Protein AF-A0A542ESY5-F1 (afdb_monomer_lite)

pLDDT: mean 95.12, std 8.07, range [47.97, 98.75]

Sequence (108 aa):
MPGGRAFYLTERLWKLSEGLPVESVPIDSIQEFDQDCWFGGRPVTCRMVAEHAARIHKADLRYPVILSADGRLMDGGHRIAKAWLSGATTIKTVRFPTDPAPDYIQPL

Foldseek 3Di:
DPFFDFAADPVVLVVVLPPFDKDKDFLVLACCLVPPPQQVPDDDDPVSVVVLVVLLVVDDLVDFFEAELVGYGPDDSSVSVNCVVVVHRIGIYGYDVHGDHGPDTDGD

Structure (mmCIF, N/CA/C/O backbone):
data_AF-A0A542ESY5-F1
#
_entry.id   AF-A0A542ESY5-F1
#
loop_
_atom_site.group_PDB
_atom_site.id
_atom_site.type_symbol
_atom_site.label_atom_id
_atom_site.label_alt_id
_atom_site.label_comp_id
_atom_site.label_asym_id
_atom_site.label_entity_id
_atom_site.label_seq_id
_atom_site.pdbx_PDB_ins_code
_atom_site.Cartn_x
_atom_site.Cartn_y
_atom_site.Cartn_z
_atom_site.occupancy
_atom_site.B_iso_or_equiv
_atom_site.auth_seq_id
_atom_site.auth_comp_id
_atom_site.auth_asym_id
_atom_site.auth_atom_id
_atom_site.pdbx_PDB_model_num
ATOM 1 N N . MET A 1 1 ? 8.987 -14.412 -11.141 1.00 47.97 1 MET A N 1
ATOM 2 C CA . MET A 1 1 ? 8.738 -15.136 -12.405 1.00 47.97 1 MET A CA 1
ATOM 3 C C . MET A 1 1 ? 10.073 -15.389 -13.083 1.00 47.97 1 MET A C 1
ATOM 5 O O . MET A 1 1 ? 10.917 -14.499 -13.007 1.00 47.97 1 MET A O 1
ATOM 9 N N . PRO A 1 2 ? 10.307 -16.555 -13.704 1.00 48.53 2 PRO A N 1
ATOM 10 C CA . PRO A 1 2 ? 11.511 -16.759 -14.503 1.00 48.53 2 PRO A CA 1
ATOM 11 C C . PRO A 1 2 ? 11.636 -15.637 -15.548 1.00 48.53 2 PRO A C 1
ATOM 13 O O . PRO A 1 2 ? 10.718 -15.436 -16.339 1.00 48.53 2 PRO A O 1
ATOM 16 N N . GLY A 1 3 ? 12.738 -14.882 -15.511 1.00 66.31 3 GLY A N 1
ATOM 17 C CA . GLY A 1 3 ? 13.127 -13.956 -16.581 1.00 66.31 3 GLY A CA 1
ATOM 18 C C . GLY A 1 3 ? 12.658 -12.495 -16.504 1.00 66.31 3 GLY A C 1
ATOM 19 O O . GLY A 1 3 ? 12.911 -11.775 -17.463 1.00 66.31 3 GLY A O 1
ATOM 20 N N . GLY A 1 4 ? 12.016 -12.014 -15.428 1.00 81.94 4 GLY A N 1
ATOM 21 C CA . GLY A 1 4 ? 11.646 -10.589 -15.359 1.00 81.94 4 GLY A CA 1
ATOM 22 C C . GLY A 1 4 ? 10.825 -10.127 -14.151 1.00 81.94 4 GLY A C 1
ATOM 23 O O . GLY A 1 4 ? 10.357 -10.931 -13.337 1.00 81.94 4 GLY A O 1
ATOM 24 N N . ARG A 1 5 ? 10.623 -8.806 -14.060 1.00 86.50 5 ARG A N 1
ATOM 25 C CA . ARG A 1 5 ? 9.733 -8.132 -13.102 1.00 86.50 5 ARG A CA 1
ATOM 26 C C . ARG A 1 5 ? 8.317 -8.044 -13.674 1.00 86.50 5 ARG A C 1
ATOM 28 O O . ARG A 1 5 ? 8.115 -7.538 -14.774 1.00 86.50 5 ARG A O 1
ATOM 35 N N . ALA A 1 6 ? 7.342 -8.533 -12.915 1.00 91.19 6 ALA A N 1
ATOM 36 C CA . ALA A 1 6 ? 5.926 -8.449 -13.254 1.00 91.19 6 ALA A CA 1
ATOM 37 C C . ALA A 1 6 ? 5.369 -7.051 -12.951 1.00 91.19 6 ALA A C 1
ATOM 39 O O . ALA A 1 6 ? 5.681 -6.473 -11.907 1.00 91.19 6 ALA A O 1
ATOM 40 N N . PHE A 1 7 ? 4.524 -6.541 -13.843 1.00 93.06 7 PHE A N 1
ATOM 41 C CA . PHE A 1 7 ? 3.814 -5.280 -13.666 1.00 93.06 7 PHE A CA 1
ATOM 42 C C . PHE A 1 7 ? 2.310 -5.496 -13.767 1.00 93.06 7 PHE A C 1
ATOM 44 O O . PHE A 1 7 ? 1.825 -6.251 -14.612 1.00 93.06 7 PHE A O 1
ATOM 51 N N . TYR A 1 8 ? 1.587 -4.800 -12.896 1.00 95.12 8 TYR A N 1
ATOM 52 C CA . TYR A 1 8 ? 0.138 -4.853 -12.791 1.00 95.12 8 TYR A CA 1
ATOM 53 C C . TYR A 1 8 ? -0.407 -3.435 -12.880 1.00 95.12 8 TYR A C 1
ATOM 55 O O . TYR A 1 8 ? 0.029 -2.548 -12.144 1.00 95.12 8 TYR A O 1
ATOM 63 N N . LEU A 1 9 ? -1.359 -3.212 -13.778 1.00 96.00 9 LEU A N 1
ATOM 64 C CA . LEU A 1 9 ? -2.046 -1.934 -13.879 1.00 96.00 9 LEU A CA 1
ATOM 65 C C . LEU A 1 9 ? -3.060 -1.820 -12.741 1.00 96.00 9 LEU A C 1
ATOM 67 O O . LEU A 1 9 ? -3.943 -2.665 -12.593 1.00 96.00 9 LEU A O 1
ATOM 71 N N . THR A 1 10 ? -2.960 -0.752 -11.950 1.00 94.62 10 THR A N 1
ATOM 72 C CA . THR A 1 10 ? -3.782 -0.562 -10.747 1.00 94.62 10 THR A CA 1
ATOM 73 C C . THR A 1 10 ? -5.284 -0.617 -11.044 1.00 94.62 10 THR A C 1
ATOM 75 O O . THR A 1 10 ? -6.021 -1.309 -10.351 1.00 94.62 10 THR A O 1
ATOM 78 N N . GLU A 1 11 ? -5.741 0.018 -12.126 1.00 96.62 11 GLU A N 1
ATOM 79 C CA . GLU A 1 11 ? -7.157 -0.011 -12.526 1.00 96.62 11 GLU A CA 1
ATOM 80 C C . GLU A 1 11 ? -7.652 -1.419 -12.882 1.00 96.62 11 GLU A C 1
ATOM 82 O O . GLU A 1 11 ? -8.814 -1.755 -12.648 1.00 96.62 11 GLU A O 1
ATOM 87 N N . ARG A 1 12 ? -6.777 -2.266 -13.440 1.00 97.75 12 ARG A N 1
ATOM 88 C CA . ARG A 1 12 ? -7.119 -3.659 -13.733 1.00 97.75 12 ARG A CA 1
ATOM 89 C C . ARG A 1 12 ? -7.176 -4.484 -12.454 1.00 97.75 12 ARG A C 1
ATOM 91 O O . ARG A 1 12 ? -8.088 -5.295 -12.324 1.00 97.75 12 ARG A O 1
ATOM 98 N N . LEU A 1 13 ? -6.266 -4.253 -11.504 1.00 97.81 13 LEU A N 1
ATOM 99 C CA . LEU A 1 13 ? -6.335 -4.892 -10.187 1.00 97.81 13 LEU A CA 1
ATOM 100 C C . LEU A 1 13 ? -7.653 -4.580 -9.486 1.00 97.81 13 LEU A C 1
ATOM 102 O O . LEU A 1 13 ? -8.268 -5.497 -8.955 1.00 97.81 13 LEU A O 1
ATOM 106 N N . TRP A 1 14 ? -8.117 -3.328 -9.547 1.00 97.81 14 TRP A N 1
ATOM 107 C CA . TRP A 1 14 ? -9.406 -2.942 -8.973 1.00 97.81 14 TRP A CA 1
ATOM 108 C C . TRP A 1 14 ? -10.534 -3.800 -9.541 1.00 97.81 14 TRP A C 1
ATOM 110 O O . TRP A 1 14 ? -11.171 -4.514 -8.772 1.00 97.81 14 TRP A O 1
ATOM 120 N N . LYS A 1 15 ? -10.678 -3.838 -10.872 1.00 97.94 15 LYS A N 1
ATOM 121 C CA . LYS A 1 15 ? -11.702 -4.643 -11.561 1.00 97.94 15 LYS A CA 1
ATOM 122 C C . LYS A 1 15 ? -11.614 -6.131 -11.232 1.00 97.94 15 LYS A C 1
ATOM 124 O O . LYS A 1 15 ? -12.628 -6.768 -10.990 1.00 97.94 15 LYS A O 1
ATOM 129 N N . LEU A 1 16 ? -10.408 -6.698 -11.229 1.00 98.12 16 LEU A N 1
ATOM 130 C CA . LEU A 1 16 ? -10.211 -8.123 -10.946 1.00 98.12 16 LEU A CA 1
ATOM 131 C C . LEU A 1 16 ? -10.506 -8.476 -9.486 1.00 98.12 16 LEU A C 1
ATOM 133 O O . LEU A 1 16 ? -10.882 -9.608 -9.200 1.00 98.12 16 LEU A O 1
ATOM 137 N N . SER A 1 17 ? -10.321 -7.523 -8.574 1.00 97.88 17 SER A N 1
ATOM 138 C CA . SER A 1 17 ? -10.579 -7.708 -7.147 1.00 97.88 17 SER A CA 1
ATOM 139 C C . SER A 1 17 ? -12.034 -7.449 -6.736 1.00 97.88 17 SER A C 1
ATOM 141 O O . SER A 1 17 ? -12.390 -7.683 -5.579 1.00 97.88 17 SER A O 1
ATOM 143 N N . GLU A 1 18 ? -12.882 -6.962 -7.648 1.00 96.75 18 GLU A N 1
ATOM 144 C CA . GLU A 1 18 ? -14.291 -6.690 -7.360 1.00 96.75 18 GLU A CA 1
ATOM 145 C C . GLU A 1 18 ? -15.025 -7.965 -6.920 1.00 96.75 18 GLU A C 1
ATOM 147 O O . GLU A 1 18 ? -14.923 -9.023 -7.536 1.00 96.75 18 GLU A O 1
ATOM 152 N N . GLY A 1 19 ? -15.781 -7.862 -5.824 1.00 96.81 19 GLY A N 1
ATOM 153 C CA . GLY A 1 19 ? -16.558 -8.975 -5.274 1.00 96.81 19 GLY A CA 1
ATOM 154 C C . GLY A 1 19 ? -15.754 -10.002 -4.470 1.00 96.81 19 GLY A C 1
ATOM 155 O O . GLY A 1 19 ? -16.362 -10.901 -3.888 1.00 96.81 19 GLY A O 1
ATOM 156 N N . LEU A 1 20 ? -14.424 -9.870 -4.379 1.00 98.38 20 LEU A N 1
ATOM 157 C CA . LEU A 1 20 ? -13.632 -10.694 -3.466 1.00 98.38 20 LEU A CA 1
ATOM 158 C C . LEU A 1 20 ? -14.036 -10.434 -2.003 1.00 98.38 20 LEU A C 1
ATOM 160 O O . LEU A 1 20 ? -14.392 -9.303 -1.649 1.00 98.38 20 LEU A O 1
ATOM 164 N N . PRO A 1 21 ? -13.979 -11.462 -1.135 1.00 98.06 21 PRO A N 1
ATOM 165 C CA . PRO A 1 21 ? -14.307 -11.298 0.272 1.00 98.06 21 PRO A CA 1
ATOM 166 C C . PRO A 1 21 ? -13.332 -10.320 0.928 1.00 98.06 21 PRO A C 1
ATOM 168 O O . PRO A 1 21 ? -12.115 -10.428 0.772 1.00 98.06 21 PRO A O 1
ATOM 171 N N . VAL A 1 22 ? -13.888 -9.369 1.676 1.00 98.50 22 VAL A N 1
ATOM 172 C CA . VAL A 1 22 ? -13.095 -8.427 2.465 1.00 98.50 22 VAL A CA 1
ATOM 173 C C . VAL A 1 22 ? -12.727 -9.083 3.788 1.00 98.50 22 VAL A C 1
ATOM 175 O O . VAL A 1 22 ? -13.606 -9.489 4.547 1.00 98.50 22 VAL A O 1
ATOM 178 N N . GLU A 1 23 ? -11.436 -9.131 4.085 1.00 97.44 23 GLU A N 1
ATOM 179 C CA . GLU A 1 23 ? -10.896 -9.581 5.366 1.00 97.44 23 GLU A CA 1
ATOM 180 C C . GLU A 1 23 ? -10.221 -8.415 6.104 1.00 97.44 23 GLU A C 1
ATOM 182 O O . GLU A 1 23 ? -9.884 -7.390 5.512 1.00 97.44 23 GLU A O 1
ATOM 187 N N . SER A 1 24 ? -10.068 -8.532 7.424 1.00 98.19 24 SER A N 1
ATOM 188 C CA . SER A 1 24 ? -9.277 -7.590 8.222 1.00 98.19 24 SER A CA 1
ATOM 189 C C . SER A 1 24 ? -8.001 -8.291 8.653 1.00 98.19 24 SER A C 1
ATOM 191 O O . SER A 1 24 ? -8.078 -9.339 9.294 1.00 98.19 24 SER A O 1
ATOM 193 N N . VAL A 1 25 ? -6.843 -7.726 8.316 1.00 98.25 25 VAL A N 1
ATOM 194 C CA . VAL A 1 25 ? -5.536 -8.314 8.647 1.00 98.25 25 VAL A CA 1
ATOM 195 C C . VAL A 1 25 ? -4.701 -7.347 9.488 1.00 98.25 25 VAL A C 1
ATOM 197 O O . VAL A 1 25 ? -4.889 -6.130 9.371 1.00 98.25 25 VAL A O 1
ATOM 200 N N . PRO A 1 26 ? -3.773 -7.843 10.327 1.00 98.44 26 PRO A N 1
ATOM 201 C CA . PRO A 1 26 ? -2.791 -6.997 11.000 1.00 98.44 26 PRO A CA 1
ATOM 202 C C . PRO A 1 26 ? -1.940 -6.234 9.983 1.00 98.44 26 PRO A C 1
ATOM 204 O O . PRO A 1 26 ? -1.467 -6.834 9.017 1.00 98.44 26 PRO A O 1
ATOM 207 N N . ILE A 1 27 ? -1.702 -4.939 10.205 1.00 98.50 27 ILE A N 1
ATOM 208 C CA . ILE A 1 27 ? -0.821 -4.144 9.330 1.00 98.50 27 ILE A CA 1
ATOM 209 C C . ILE A 1 27 ? 0.582 -4.765 9.286 1.00 98.50 27 ILE A C 1
ATOM 211 O O . ILE A 1 27 ? 1.123 -4.951 8.201 1.00 98.50 27 ILE A O 1
ATOM 215 N N . ASP A 1 28 ? 1.087 -5.211 10.436 1.00 97.19 28 ASP A N 1
ATOM 216 C CA . ASP A 1 28 ? 2.402 -5.850 10.589 1.00 97.19 28 ASP A CA 1
ATOM 217 C C . ASP A 1 28 ? 2.542 -7.178 9.816 1.00 97.19 28 ASP A C 1
ATOM 219 O O . ASP A 1 28 ? 3.642 -7.702 9.666 1.00 97.19 28 ASP A O 1
ATOM 223 N N . SER A 1 29 ? 1.440 -7.749 9.309 1.00 97.00 29 SER A N 1
ATOM 224 C CA . SER A 1 29 ? 1.499 -8.932 8.439 1.00 97.00 29 SER A CA 1
ATOM 225 C C . SER A 1 29 ? 1.827 -8.599 6.976 1.00 97.00 29 SER A C 1
ATOM 227 O O . SER A 1 29 ? 2.124 -9.507 6.199 1.00 97.00 29 SER A O 1
ATOM 229 N N . ILE A 1 30 ? 1.803 -7.316 6.590 1.00 97.88 30 ILE A N 1
ATOM 230 C CA . ILE A 1 30 ? 2.044 -6.847 5.221 1.00 97.88 30 ILE A CA 1
ATOM 231 C C . ILE A 1 30 ? 3.492 -6.363 5.104 1.00 97.88 30 ILE A C 1
ATOM 233 O O . ILE A 1 30 ? 3.799 -5.197 5.348 1.00 97.88 30 ILE A O 1
ATOM 237 N N . GLN A 1 31 ? 4.379 -7.269 4.694 1.00 96.06 31 GLN A N 1
ATOM 238 C CA . GLN A 1 31 ? 5.829 -7.039 4.672 1.00 96.06 31 GLN A CA 1
ATOM 239 C C . GLN A 1 31 ? 6.244 -5.802 3.870 1.00 96.06 31 GLN A C 1
ATOM 241 O O . GLN A 1 31 ? 7.193 -5.118 4.242 1.00 96.06 31 GLN A O 1
ATOM 246 N N . GLU A 1 32 ? 5.556 -5.501 2.764 1.00 96.62 32 GLU A N 1
ATOM 247 C CA . GLU A 1 32 ? 5.895 -4.356 1.919 1.00 96.62 32 GLU A CA 1
ATOM 248 C C . GLU A 1 32 ? 5.726 -2.998 2.616 1.00 96.62 32 GLU A C 1
ATOM 250 O O . GLU A 1 32 ? 6.242 -2.002 2.108 1.00 96.62 32 GLU A O 1
ATOM 255 N N . PHE A 1 33 ? 5.044 -2.934 3.766 1.00 96.56 33 PHE A N 1
ATOM 256 C CA . PHE A 1 33 ? 4.950 -1.697 4.539 1.00 96.56 33 PHE A CA 1
ATOM 257 C C . PHE A 1 33 ? 6.309 -1.249 5.101 1.00 96.56 33 PHE A C 1
ATOM 259 O O . PHE A 1 33 ? 6.563 -0.049 5.182 1.00 96.56 33 PHE A O 1
ATOM 266 N N . ASP A 1 34 ? 7.210 -2.197 5.369 1.00 96.25 34 ASP A N 1
ATOM 267 C CA . ASP A 1 34 ? 8.577 -1.952 5.843 1.00 96.25 34 ASP A CA 1
ATOM 268 C C . ASP A 1 34 ? 9.633 -2.052 4.723 1.00 96.25 34 ASP A C 1
ATOM 270 O O . ASP A 1 34 ? 10.837 -2.080 4.983 1.00 96.25 34 ASP A O 1
ATOM 274 N N . GLN A 1 35 ? 9.209 -2.118 3.455 1.00 94.94 35 GLN A N 1
ATOM 275 C CA . GLN A 1 35 ? 10.105 -2.213 2.298 1.00 94.94 35 GLN A CA 1
ATOM 276 C C . GLN A 1 35 ? 10.080 -0.936 1.459 1.00 94.94 35 GLN A C 1
ATOM 278 O O . GLN A 1 35 ? 9.086 -0.211 1.402 1.00 94.94 35 GLN A O 1
ATOM 283 N N . ASP A 1 36 ? 11.165 -0.690 0.722 1.00 91.62 36 ASP A N 1
ATOM 284 C CA . ASP A 1 36 ? 11.191 0.384 -0.268 1.00 91.62 36 ASP A CA 1
ATOM 285 C C . ASP A 1 36 ? 10.346 0.022 -1.499 1.00 91.62 36 ASP A C 1
ATOM 287 O O . ASP A 1 36 ? 10.818 -0.532 -2.494 1.00 91.62 36 ASP A O 1
ATOM 291 N N . CYS A 1 37 ? 9.065 0.364 -1.416 1.00 88.19 37 CYS A N 1
ATOM 292 C CA . CYS A 1 37 ? 8.085 0.192 -2.480 1.00 88.19 37 CYS A CA 1
ATOM 293 C C . CYS A 1 37 ? 7.791 1.494 -3.251 1.00 88.19 37 CYS A C 1
ATOM 295 O O . CYS A 1 37 ? 7.023 1.477 -4.216 1.00 88.19 37 CYS A O 1
ATOM 297 N N . TRP A 1 38 ? 8.393 2.624 -2.860 1.00 92.31 38 TRP A N 1
ATOM 298 C CA . TRP A 1 38 ? 8.072 3.958 -3.393 1.00 92.31 38 TRP A CA 1
ATOM 299 C C . TRP A 1 38 ? 9.232 4.652 -4.101 1.00 92.31 38 TRP A C 1
ATOM 301 O O . TRP A 1 38 ? 8.999 5.404 -5.048 1.00 92.31 38 TRP A O 1
ATOM 311 N N . PHE A 1 39 ? 10.464 4.429 -3.655 1.00 93.38 39 PHE A N 1
ATOM 312 C CA . PHE A 1 39 ? 11.619 5.215 -4.076 1.00 93.38 39 PHE A CA 1
ATOM 313 C C . PHE A 1 39 ? 12.627 4.391 -4.874 1.00 93.38 39 PHE A C 1
ATOM 315 O O . PHE A 1 39 ? 13.329 4.954 -5.714 1.00 93.38 39 PHE A O 1
ATOM 322 N N . GLY A 1 40 ? 12.656 3.071 -4.699 1.00 89.88 40 GLY A N 1
ATOM 323 C CA . GLY A 1 40 ? 13.471 2.175 -5.520 1.00 89.88 40 GLY A CA 1
ATOM 324 C C . GLY A 1 40 ? 14.975 2.381 -5.323 1.00 89.88 40 GLY A C 1
ATOM 325 O O . GLY A 1 40 ? 15.729 2.391 -6.292 1.00 89.88 40 GLY A O 1
ATOM 326 N N . GLY A 1 41 ? 15.405 2.599 -4.081 1.00 90.88 41 GLY A N 1
ATOM 327 C CA . GLY A 1 41 ? 16.803 2.690 -3.660 1.00 90.88 41 GLY A CA 1
ATOM 328 C C . GLY A 1 41 ? 17.495 4.015 -3.983 1.00 90.88 41 GLY A C 1
ATOM 329 O O . GLY A 1 41 ? 18.685 4.167 -3.715 1.00 90.88 41 GLY A O 1
ATOM 330 N N . ARG A 1 42 ? 16.786 4.986 -4.568 1.00 90.88 42 ARG A N 1
ATOM 331 C CA . ARG A 1 42 ? 17.360 6.296 -4.913 1.00 90.88 42 ARG A CA 1
ATOM 332 C C . ARG A 1 42 ? 17.441 7.227 -3.693 1.00 90.88 42 ARG A C 1
ATOM 334 O O . ARG A 1 42 ? 16.619 7.106 -2.785 1.00 90.88 42 ARG A O 1
ATOM 341 N N . PRO A 1 43 ? 18.334 8.236 -3.702 1.00 96.00 43 PRO A N 1
ATOM 342 C CA . PRO A 1 43 ? 18.314 9.298 -2.701 1.00 96.00 43 PRO A CA 1
ATOM 343 C C . PRO A 1 43 ? 16.936 9.969 -2.603 1.00 96.00 43 PRO A C 1
ATOM 345 O O . PRO A 1 43 ? 16.366 10.397 -3.612 1.00 96.00 43 PRO A O 1
ATOM 348 N N . VAL A 1 44 ? 16.413 10.068 -1.380 1.00 96.88 44 VAL A N 1
ATOM 349 C CA . VAL A 1 44 ? 15.081 10.614 -1.092 1.00 96.88 44 VAL A CA 1
ATOM 350 C C . VAL A 1 44 ? 15.203 12.051 -0.598 1.00 96.88 44 VAL A C 1
ATOM 352 O O . VAL A 1 44 ? 15.993 12.355 0.291 1.00 96.88 44 VAL A O 1
ATOM 355 N N . THR A 1 45 ? 14.395 12.948 -1.164 1.00 98.00 45 THR A N 1
ATOM 356 C CA . THR A 1 45 ? 14.308 14.348 -0.722 1.00 98.00 45 THR A CA 1
ATOM 357 C C . THR A 1 45 ? 13.057 14.581 0.122 1.00 98.00 45 THR A C 1
ATOM 359 O O . THR A 1 45 ? 12.051 13.888 -0.044 1.00 98.00 45 THR A O 1
ATOM 362 N N . CYS A 1 46 ? 13.052 15.628 0.953 1.00 98.25 46 CYS A N 1
ATOM 363 C CA . CYS A 1 46 ? 11.856 16.022 1.710 1.00 98.25 46 CYS A CA 1
ATOM 364 C C . CYS A 1 46 ? 10.641 16.303 0.807 1.00 98.25 46 CYS A C 1
ATOM 366 O O . CYS A 1 46 ? 9.507 16.058 1.210 1.00 98.25 46 CYS A O 1
ATOM 368 N N . ARG A 1 47 ? 10.861 16.776 -0.431 1.00 98.31 47 ARG A N 1
ATOM 369 C CA . ARG A 1 47 ? 9.787 17.006 -1.411 1.00 98.31 47 ARG A CA 1
ATOM 370 C C . ARG A 1 47 ? 9.100 15.701 -1.814 1.00 98.31 47 ARG A C 1
ATOM 372 O O . ARG A 1 47 ? 7.878 15.642 -1.802 1.00 98.31 47 ARG A O 1
ATOM 379 N N . MET A 1 48 ? 9.879 14.657 -2.093 1.00 97.25 48 MET A N 1
ATOM 380 C CA . MET A 1 48 ? 9.349 13.332 -2.436 1.00 97.25 48 MET A CA 1
ATOM 381 C C . MET A 1 48 ? 8.545 12.739 -1.272 1.00 97.25 48 MET A C 1
ATOM 383 O O . MET A 1 48 ? 7.460 12.202 -1.474 1.00 97.25 48 MET A O 1
ATOM 387 N N . VAL A 1 49 ? 9.028 12.896 -0.034 1.00 97.44 49 VAL A N 1
ATOM 388 C CA . VAL A 1 49 ? 8.278 12.472 1.162 1.00 97.44 49 VAL A CA 1
ATOM 389 C C . VAL A 1 49 ? 6.954 13.233 1.280 1.00 97.44 49 VAL A C 1
ATOM 391 O O . VAL A 1 49 ? 5.912 12.616 1.492 1.00 97.44 49 VAL A O 1
ATOM 394 N N . ALA A 1 50 ? 6.963 14.556 1.092 1.00 98.31 50 ALA A N 1
ATOM 395 C CA . ALA A 1 50 ? 5.756 15.380 1.159 1.00 98.31 50 ALA A CA 1
ATOM 396 C C . ALA A 1 50 ? 4.716 15.008 0.084 1.00 98.31 50 ALA A C 1
ATOM 398 O O . ALA A 1 50 ? 3.517 14.991 0.364 1.00 98.31 50 ALA A O 1
ATOM 399 N N . GLU A 1 51 ? 5.153 14.654 -1.128 1.00 98.19 51 GLU A N 1
ATOM 400 C CA . GLU A 1 51 ? 4.273 14.160 -2.197 1.00 98.19 51 GLU A CA 1
ATOM 401 C C . GLU A 1 51 ? 3.576 12.851 -1.801 1.00 98.19 51 GLU A C 1
ATOM 403 O O . GLU A 1 51 ? 2.364 12.704 -1.990 1.00 98.19 51 GLU A O 1
ATOM 408 N N . HIS A 1 52 ? 4.308 11.920 -1.182 1.00 97.69 52 HIS A N 1
ATOM 409 C CA . HIS A 1 52 ? 3.721 10.704 -0.624 1.00 97.69 52 HIS A CA 1
ATOM 410 C C . HIS A 1 52 ? 2.771 11.012 0.538 1.00 97.69 52 HIS A C 1
ATOM 412 O O . HIS A 1 52 ? 1.654 10.498 0.545 1.00 97.69 52 HIS A O 1
ATOM 418 N N . ALA A 1 53 ? 3.139 11.905 1.461 1.00 98.31 53 ALA A N 1
ATOM 419 C CA . ALA A 1 53 ? 2.274 12.330 2.564 1.00 98.31 53 ALA A CA 1
ATOM 420 C C . ALA A 1 53 ? 0.937 12.913 2.070 1.00 98.31 53 ALA A C 1
ATOM 422 O O . ALA A 1 53 ? -0.125 12.574 2.595 1.00 98.31 53 ALA A O 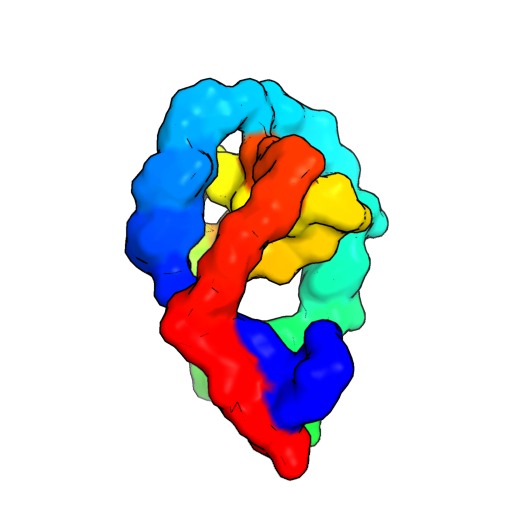1
ATOM 423 N N . ALA A 1 54 ? 0.955 13.717 1.002 1.00 98.56 54 ALA A N 1
ATOM 424 C CA . ALA A 1 54 ? -0.263 14.240 0.387 1.00 98.56 54 ALA A CA 1
ATOM 425 C C . ALA A 1 54 ? -1.159 13.123 -0.185 1.00 98.56 54 ALA A C 1
ATOM 427 O O . ALA A 1 54 ? -2.384 13.184 -0.055 1.00 98.56 54 ALA A O 1
ATOM 428 N N . ARG A 1 55 ? -0.570 12.084 -0.794 1.00 98.31 55 ARG A N 1
ATOM 429 C CA . ARG A 1 55 ? -1.309 10.909 -1.297 1.00 98.31 55 ARG A CA 1
ATOM 430 C C . ARG A 1 55 ? -1.871 10.058 -0.165 1.00 98.31 55 ARG A C 1
ATOM 432 O O . ARG A 1 55 ? -3.020 9.639 -0.253 1.00 98.31 55 ARG A O 1
ATOM 439 N N . ILE A 1 56 ? -1.103 9.864 0.907 1.00 98.62 56 ILE A N 1
ATOM 440 C CA . ILE A 1 56 ? -1.555 9.196 2.133 1.00 98.62 56 ILE A CA 1
ATOM 441 C C . ILE A 1 56 ? -2.776 9.923 2.688 1.00 98.62 56 ILE A C 1
ATOM 443 O O . ILE A 1 56 ? -3.806 9.300 2.904 1.00 98.62 56 ILE A O 1
ATOM 447 N N . HIS A 1 57 ? -2.719 11.248 2.835 1.00 98.31 57 HIS A N 1
ATOM 448 C CA . HIS A 1 57 ? -3.845 12.020 3.356 1.00 98.31 57 HIS A CA 1
ATOM 449 C C . HIS A 1 57 ? -5.109 11.883 2.486 1.00 98.31 57 HIS A C 1
ATOM 451 O O . HIS A 1 57 ? -6.210 11.717 3.016 1.00 98.31 57 HIS A O 1
ATOM 457 N N . LYS A 1 58 ? -4.953 11.874 1.156 1.00 98.31 58 LYS A N 1
ATOM 458 C CA . LYS A 1 58 ? -6.054 11.714 0.188 1.00 98.31 58 LYS A CA 1
ATOM 459 C C . LYS A 1 58 ? -6.572 10.279 0.051 1.00 98.31 58 LYS A C 1
ATOM 461 O O . LYS A 1 58 ? -7.646 10.094 -0.512 1.00 98.31 58 LYS A O 1
ATOM 466 N N . ALA A 1 59 ? -5.840 9.274 0.533 1.00 98.19 59 ALA A N 1
ATOM 467 C CA . ALA A 1 59 ? -6.237 7.879 0.400 1.00 98.19 59 ALA A CA 1
ATOM 468 C C . ALA A 1 59 ? -7.567 7.609 1.123 1.00 98.19 59 ALA A C 1
ATOM 470 O O . ALA A 1 59 ? -7.792 8.073 2.244 1.00 98.19 59 ALA A O 1
ATOM 471 N N . ASP A 1 60 ? -8.456 6.855 0.487 1.00 98.00 60 ASP A N 1
ATOM 472 C CA . ASP A 1 60 ? -9.780 6.544 1.019 1.00 98.00 60 ASP A CA 1
ATOM 473 C C . ASP A 1 60 ? -9.797 5.135 1.627 1.00 98.00 60 ASP A C 1
ATOM 475 O O . ASP A 1 60 ? -9.590 4.147 0.924 1.00 98.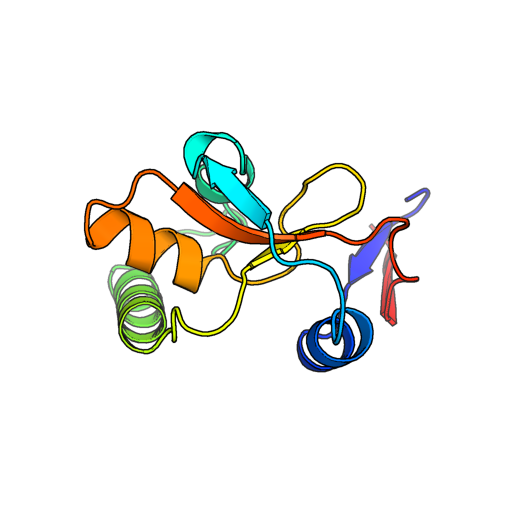00 60 ASP A O 1
ATOM 479 N N . LEU A 1 61 ? -10.039 5.051 2.939 1.00 98.19 61 LEU A N 1
ATOM 480 C CA . LEU A 1 61 ? -10.058 3.792 3.696 1.00 98.19 61 LEU A CA 1
ATOM 481 C C . LEU A 1 61 ? -11.355 2.986 3.511 1.00 98.19 61 LEU A C 1
ATOM 483 O O . LEU A 1 61 ? -11.477 1.892 4.060 1.00 98.19 61 LEU A O 1
ATOM 487 N N . ARG A 1 62 ? -12.331 3.498 2.748 1.00 97.56 62 ARG A N 1
ATOM 488 C CA . ARG A 1 62 ? -13.517 2.721 2.355 1.00 97.56 62 ARG A CA 1
ATOM 489 C C . ARG A 1 62 ? -13.165 1.580 1.399 1.00 97.56 62 ARG A C 1
ATOM 491 O O . ARG A 1 62 ? -13.882 0.584 1.385 1.00 97.56 62 ARG A O 1
ATOM 498 N N . TYR A 1 63 ? -12.071 1.711 0.647 1.00 97.88 63 TYR A N 1
ATOM 499 C CA . TYR A 1 63 ? -11.600 0.696 -0.294 1.00 97.88 63 TYR A CA 1
ATOM 500 C C . TYR A 1 63 ? -10.504 -0.176 0.336 1.00 97.88 63 TYR A C 1
ATOM 502 O O . TYR A 1 63 ? -9.588 0.362 0.965 1.00 97.88 63 TYR A O 1
ATOM 510 N N . PRO A 1 64 ? -10.561 -1.508 0.168 1.00 98.38 64 PRO A N 1
ATOM 511 C CA . PRO A 1 64 ? -9.572 -2.412 0.742 1.00 98.38 64 PRO A CA 1
ATOM 512 C C . PRO A 1 64 ? -8.188 -2.283 0.078 1.00 98.38 64 PRO A C 1
ATOM 514 O O . PRO A 1 64 ? -8.018 -1.759 -1.026 1.00 98.38 64 PRO A O 1
ATOM 517 N N . VAL A 1 65 ? -7.160 -2.750 0.780 1.00 98.69 65 VAL A N 1
ATOM 518 C CA . VAL A 1 65 ? -5.832 -3.052 0.220 1.00 98.69 65 VAL A CA 1
ATOM 519 C C . VAL A 1 65 ? -5.920 -4.345 -0.593 1.00 98.69 65 VAL A C 1
ATOM 521 O O . VAL A 1 65 ? -6.674 -5.243 -0.230 1.00 98.69 65 VAL A O 1
ATOM 524 N N . ILE A 1 66 ? -5.170 -4.450 -1.687 1.00 98.69 66 ILE A N 1
ATOM 525 C CA . ILE A 1 66 ? -5.199 -5.627 -2.561 1.00 98.69 66 ILE A CA 1
ATOM 526 C C . ILE A 1 66 ? -3.941 -6.448 -2.321 1.00 98.69 66 ILE A C 1
ATOM 528 O O . ILE A 1 66 ? -2.826 -5.945 -2.490 1.00 98.69 66 ILE A O 1
ATOM 532 N N . LEU A 1 67 ? -4.142 -7.706 -1.941 1.00 98.50 67 LEU A N 1
ATOM 533 C CA . LEU A 1 67 ? -3.092 -8.687 -1.726 1.00 98.50 67 LEU A CA 1
ATOM 534 C C . LEU A 1 67 ? -3.124 -9.758 -2.823 1.00 98.50 67 LEU A C 1
ATOM 536 O O . LEU A 1 67 ? -4.186 -10.180 -3.290 1.00 98.50 67 LEU A O 1
ATOM 540 N N . SER A 1 68 ? -1.936 -10.205 -3.198 1.00 97.44 68 SER A N 1
ATOM 541 C CA . SER A 1 68 ? -1.707 -11.415 -3.994 1.00 97.44 68 SER A CA 1
ATOM 542 C C . SER A 1 68 ? -2.048 -12.675 -3.190 1.00 97.44 68 SER A C 1
ATOM 544 O O . SER A 1 68 ? -2.306 -12.611 -1.983 1.00 97.44 68 SER A O 1
ATOM 546 N N . ALA A 1 69 ? -2.057 -13.832 -3.847 1.00 97.38 69 ALA A N 1
ATOM 547 C CA . ALA A 1 69 ? -2.430 -15.105 -3.239 1.00 97.38 69 ALA A CA 1
ATOM 548 C C . ALA A 1 69 ? -1.514 -15.524 -2.084 1.00 97.38 69 ALA A C 1
ATOM 550 O O . ALA A 1 69 ? -1.987 -16.109 -1.107 1.00 97.38 69 ALA A O 1
ATOM 551 N N . ASP A 1 70 ? -0.231 -15.169 -2.147 1.00 95.69 70 ASP A N 1
ATOM 552 C CA . ASP A 1 70 ? 0.741 -15.408 -1.078 1.00 95.69 70 ASP A CA 1
ATOM 553 C C . ASP A 1 70 ? 0.785 -14.282 -0.023 1.00 95.69 70 ASP A C 1
ATOM 555 O O . ASP A 1 70 ? 1.564 -14.351 0.926 1.00 95.69 70 ASP A O 1
ATOM 559 N N . GLY A 1 71 ? -0.096 -13.280 -0.131 1.00 95.56 71 GLY A N 1
ATOM 560 C CA . GLY A 1 71 ? -0.262 -12.211 0.855 1.00 95.56 71 GLY A CA 1
ATOM 561 C C . GLY A 1 71 ? 0.593 -10.968 0.612 1.00 95.56 71 GLY A C 1
ATOM 562 O O . GLY A 1 71 ? 0.546 -10.045 1.423 1.00 95.56 71 GLY A O 1
ATOM 563 N N . ARG A 1 72 ? 1.338 -10.897 -0.496 1.00 95.44 72 ARG A N 1
ATOM 564 C CA . ARG A 1 72 ? 2.137 -9.713 -0.841 1.00 95.44 72 ARG A CA 1
ATOM 565 C C . ARG A 1 72 ? 1.281 -8.554 -1.323 1.00 95.44 72 ARG A C 1
ATOM 567 O O . ARG A 1 72 ? 0.290 -8.757 -2.035 1.00 95.44 72 ARG A O 1
ATOM 574 N N . LEU A 1 73 ? 1.700 -7.335 -0.996 1.00 97.56 73 LEU A N 1
ATOM 575 C CA . LEU A 1 73 ? 1.020 -6.108 -1.398 1.00 97.56 73 LEU A CA 1
ATOM 576 C C . LEU A 1 73 ? 1.043 -5.904 -2.922 1.00 97.56 73 LEU A C 1
ATOM 578 O O . LEU A 1 73 ? 2.106 -5.765 -3.524 1.00 97.56 73 LEU A O 1
ATOM 582 N N . MET A 1 74 ? -0.139 -5.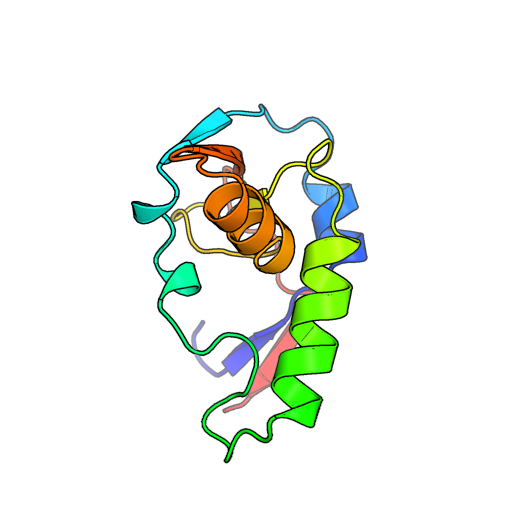794 -3.535 1.00 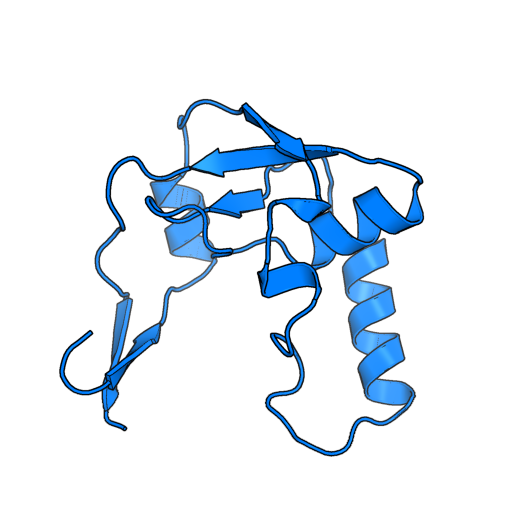97.12 74 MET A N 1
ATOM 583 C CA . MET A 1 74 ? -0.289 -5.410 -4.946 1.00 97.12 74 MET A CA 1
ATOM 584 C C . MET A 1 74 ? -0.725 -3.949 -5.109 1.00 97.12 74 MET A C 1
ATOM 586 O O . MET A 1 74 ? -0.213 -3.247 -5.978 1.00 97.12 74 MET A O 1
ATOM 590 N N . ASP A 1 75 ? -1.653 -3.472 -4.273 1.00 97.69 75 ASP A N 1
ATOM 591 C CA . ASP A 1 75 ? -2.096 -2.071 -4.239 1.00 97.69 75 ASP A CA 1
ATOM 592 C C . ASP A 1 75 ? -2.534 -1.664 -2.828 1.00 97.69 75 ASP A C 1
ATOM 594 O O . ASP A 1 75 ? -3.114 -2.458 -2.091 1.00 97.69 75 ASP A O 1
ATOM 598 N N . GLY A 1 76 ? -2.333 -0.392 -2.477 1.00 97.69 76 GLY A N 1
ATOM 599 C CA . GLY A 1 76 ? -2.875 0.183 -1.244 1.00 97.69 76 GLY A CA 1
ATOM 600 C C . GLY A 1 76 ? -1.855 0.600 -0.190 1.00 97.69 76 GLY A C 1
ATOM 601 O O . GLY A 1 76 ? -2.265 0.938 0.916 1.00 97.69 76 GLY A O 1
ATOM 602 N N . GLY A 1 77 ? -0.560 0.682 -0.511 1.00 98.00 77 GLY A N 1
ATOM 603 C CA . GLY A 1 77 ? 0.468 1.149 0.437 1.00 98.00 77 GLY A CA 1
ATOM 604 C C . GLY A 1 77 ? 0.143 2.501 1.097 1.00 98.00 77 GLY A C 1
ATOM 605 O O . GLY A 1 77 ? 0.334 2.676 2.297 1.00 98.00 77 GLY A O 1
ATOM 606 N N . HIS A 1 78 ? -0.454 3.449 0.358 1.00 98.56 78 HIS A N 1
ATOM 607 C CA . HIS A 1 78 ? -0.915 4.722 0.943 1.00 98.56 78 HIS A CA 1
ATOM 608 C C . HIS A 1 78 ? -2.088 4.555 1.919 1.00 98.56 78 HIS A C 1
ATOM 610 O O . HIS A 1 78 ? -2.181 5.317 2.880 1.00 98.56 78 HIS A O 1
ATOM 616 N N . ARG A 1 79 ? -2.973 3.571 1.701 1.00 98.69 79 ARG A N 1
ATOM 617 C CA . ARG A 1 79 ? -4.080 3.249 2.620 1.00 98.69 79 ARG A CA 1
ATOM 618 C C . ARG A 1 79 ? -3.550 2.610 3.904 1.00 98.69 79 ARG A C 1
ATOM 620 O O . ARG A 1 79 ? -3.996 3.005 4.977 1.00 98.69 79 ARG A O 1
ATOM 627 N N . ILE A 1 80 ? -2.558 1.721 3.801 1.00 98.62 80 ILE A N 1
ATOM 628 C CA . ILE A 1 80 ? -1.859 1.141 4.962 1.00 98.62 80 ILE A CA 1
ATOM 629 C C . ILE A 1 80 ? -1.255 2.253 5.820 1.00 98.62 80 ILE A C 1
ATOM 631 O O . ILE A 1 80 ? -1.597 2.375 6.994 1.00 98.62 80 ILE A O 1
ATOM 635 N N . ALA A 1 81 ? -0.457 3.135 5.211 1.00 98.50 81 ALA A N 1
ATOM 636 C CA . ALA A 1 81 ? 0.163 4.249 5.922 1.00 98.50 81 ALA A CA 1
ATOM 637 C C . ALA A 1 81 ? -0.871 5.170 6.595 1.00 98.50 81 ALA A C 1
ATOM 639 O O . ALA A 1 81 ? -0.677 5.590 7.733 1.00 98.50 81 ALA A O 1
ATOM 640 N N . LYS A 1 82 ? -1.998 5.463 5.929 1.00 98.75 82 LYS A N 1
ATOM 641 C CA . LYS A 1 82 ? -3.065 6.293 6.509 1.00 98.75 82 LYS A CA 1
ATOM 642 C C . LYS A 1 82 ? -3.727 5.622 7.714 1.00 98.75 82 LYS A C 1
ATOM 644 O O . LYS A 1 82 ? -3.972 6.296 8.714 1.00 98.75 82 LYS A O 1
ATOM 649 N N . ALA A 1 83 ? -4.033 4.329 7.619 1.00 98.69 83 ALA A N 1
ATOM 650 C CA . ALA A 1 83 ? -4.621 3.571 8.719 1.00 98.69 83 ALA A CA 1
ATOM 651 C C . ALA A 1 83 ? -3.671 3.531 9.925 1.00 98.69 83 ALA A C 1
ATOM 653 O O . ALA A 1 83 ? -4.081 3.871 11.034 1.00 98.69 83 ALA A O 1
ATOM 654 N N . TRP A 1 84 ? -2.392 3.233 9.686 1.00 98.62 84 TRP A N 1
ATOM 655 C CA . TRP A 1 84 ? -1.356 3.210 10.718 1.00 98.62 84 TRP A CA 1
ATOM 656 C C . TRP A 1 84 ? -1.190 4.573 11.408 1.00 98.62 84 TRP A C 1
ATOM 658 O O . TRP A 1 84 ? -1.241 4.659 12.632 1.00 98.62 84 TRP A O 1
ATOM 668 N N . LEU A 1 85 ? -1.115 5.669 10.638 1.00 98.44 85 LEU A N 1
ATOM 669 C CA . LEU A 1 85 ? -1.059 7.037 11.181 1.00 98.44 85 LEU A CA 1
ATOM 670 C C . LEU A 1 85 ? -2.301 7.420 11.996 1.00 98.44 85 LEU A C 1
ATOM 672 O O . LEU A 1 85 ? -2.238 8.319 12.830 1.00 98.44 85 LEU A O 1
ATOM 676 N N . SER A 1 86 ? -3.428 6.749 11.755 1.00 97.62 86 SER A N 1
ATOM 677 C CA . SER A 1 86 ? -4.674 6.936 12.504 1.00 97.62 86 SER A CA 1
ATOM 678 C C . SER A 1 86 ? -4.748 6.049 13.757 1.00 97.62 86 SER A C 1
ATOM 680 O O . SER A 1 86 ? -5.791 6.005 14.406 1.00 97.62 86 SER A O 1
ATOM 682 N N . GLY A 1 87 ? -3.672 5.328 14.094 1.00 98.31 87 GLY A N 1
ATOM 683 C CA . GLY A 1 87 ? -3.596 4.428 15.247 1.00 98.31 87 GLY A CA 1
ATOM 684 C C . GLY A 1 87 ? -4.238 3.057 15.026 1.00 98.31 87 GLY A C 1
ATOM 685 O O . GLY A 1 87 ? -4.434 2.318 15.989 1.00 98.31 87 GLY A O 1
ATOM 686 N N . ALA A 1 88 ? -4.590 2.700 13.787 1.00 98.56 88 ALA A N 1
ATOM 687 C CA . ALA A 1 88 ? -5.123 1.376 13.495 1.00 98.56 88 ALA A CA 1
ATOM 688 C C . ALA A 1 88 ? -4.004 0.326 13.504 1.00 98.56 88 ALA A C 1
ATOM 690 O O . ALA A 1 88 ? -2.927 0.547 12.960 1.00 98.56 88 ALA A O 1
ATOM 691 N N . THR A 1 89 ? -4.296 -0.846 14.065 1.00 98.50 89 THR A N 1
ATOM 692 C CA . THR A 1 89 ? -3.411 -2.026 14.033 1.00 98.50 89 THR A CA 1
ATOM 693 C C . THR A 1 89 ? -3.792 -3.016 12.932 1.00 98.50 89 THR A C 1
ATOM 695 O O . THR A 1 89 ? -3.049 -3.948 12.635 1.00 98.50 89 THR A O 1
ATOM 698 N N . THR A 1 90 ? -4.959 -2.821 12.315 1.00 98.69 90 THR A N 1
ATOM 699 C CA . THR A 1 90 ? -5.500 -3.677 11.257 1.00 98.69 90 THR A CA 1
ATOM 700 C C . THR A 1 90 ? -5.993 -2.847 10.081 1.00 98.69 90 THR A C 1
ATOM 702 O O . THR A 1 90 ? -6.285 -1.655 10.219 1.00 98.69 90 THR A O 1
ATOM 705 N N . ILE A 1 91 ? -6.091 -3.479 8.914 1.00 98.75 91 ILE A N 1
ATOM 706 C CA . ILE A 1 91 ? -6.623 -2.861 7.702 1.00 98.75 91 ILE A CA 1
ATOM 707 C C . ILE A 1 91 ? -7.485 -3.846 6.914 1.00 98.75 91 ILE A C 1
ATOM 709 O O . ILE A 1 91 ? -7.234 -5.050 6.907 1.00 98.75 91 ILE A O 1
ATOM 713 N N . LYS A 1 92 ? -8.511 -3.316 6.238 1.00 98.69 92 LYS A N 1
ATOM 714 C CA . LYS A 1 92 ? -9.344 -4.085 5.311 1.00 98.69 92 LYS A CA 1
ATOM 715 C C . LYS A 1 92 ? -8.544 -4.449 4.069 1.00 98.69 92 LYS A C 1
ATOM 717 O O . LYS A 1 92 ? -7.968 -3.565 3.428 1.00 98.69 92 LYS A O 1
ATOM 722 N N . THR A 1 93 ? -8.583 -5.713 3.687 1.00 98.69 93 THR A N 1
ATOM 723 C CA . THR A 1 93 ? -7.935 -6.231 2.487 1.00 98.69 93 THR A CA 1
ATOM 724 C C . THR A 1 93 ? -8.896 -7.088 1.675 1.00 98.69 93 THR A C 1
ATOM 726 O O . THR A 1 93 ? -9.924 -7.548 2.167 1.00 98.69 93 THR A O 1
ATOM 729 N N . VAL A 1 94 ? -8.560 -7.274 0.408 1.00 98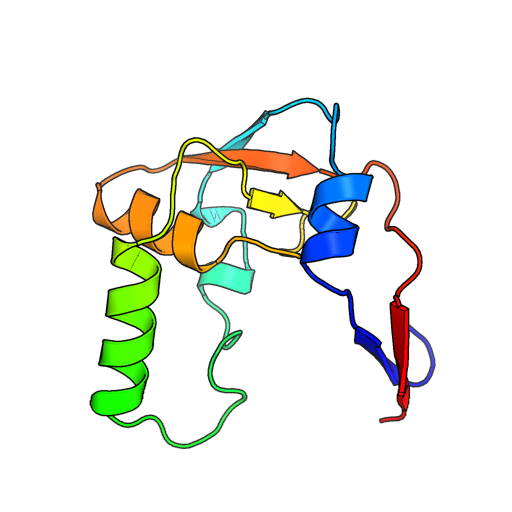.75 94 VAL A N 1
ATOM 730 C CA . VAL A 1 94 ? -9.054 -8.354 -0.443 1.00 98.75 94 VAL A CA 1
ATOM 731 C C . VAL A 1 94 ? -7.841 -9.123 -0.937 1.00 98.75 94 VAL A C 1
ATOM 733 O O . VAL A 1 94 ? -6.793 -8.528 -1.204 1.00 98.75 94 VAL A O 1
ATOM 736 N N . ARG A 1 95 ? -7.974 -10.441 -1.047 1.00 98.62 95 ARG A N 1
ATOM 737 C CA . ARG A 1 95 ? -6.884 -11.326 -1.448 1.00 98.62 95 ARG A CA 1
ATOM 738 C C . ARG A 1 95 ? -7.296 -12.158 -2.644 1.00 98.62 95 ARG A C 1
ATOM 740 O O . ARG A 1 95 ? -8.343 -12.806 -2.618 1.00 98.62 95 ARG A O 1
ATOM 747 N N . PHE A 1 96 ? -6.465 -12.163 -3.678 1.00 98.38 96 PHE A N 1
ATOM 748 C CA . PHE A 1 96 ? -6.668 -13.069 -4.798 1.00 98.38 96 PHE A CA 1
ATOM 749 C C . PHE A 1 96 ? -6.478 -14.526 -4.348 1.00 98.38 96 PHE A C 1
ATOM 751 O O . PHE A 1 96 ? -5.482 -14.826 -3.705 1.00 98.38 96 PHE A O 1
ATOM 758 N N . PRO A 1 97 ? -7.374 -15.467 -4.694 1.00 97.56 97 PRO A N 1
ATOM 759 C CA . PRO A 1 97 ? -7.139 -16.889 -4.423 1.00 97.56 97 PRO A CA 1
ATOM 760 C C . PRO A 1 97 ? -6.038 -17.476 -5.323 1.00 97.56 97 PRO A C 1
ATOM 762 O O . PRO A 1 97 ? -5.441 -18.504 -5.020 1.00 97.56 97 PRO A O 1
ATOM 765 N N . THR A 1 98 ? -5.783 -16.838 -6.463 1.00 97.50 98 THR A N 1
ATOM 766 C CA . THR A 1 98 ? -4.699 -17.140 -7.398 1.00 97.50 98 THR A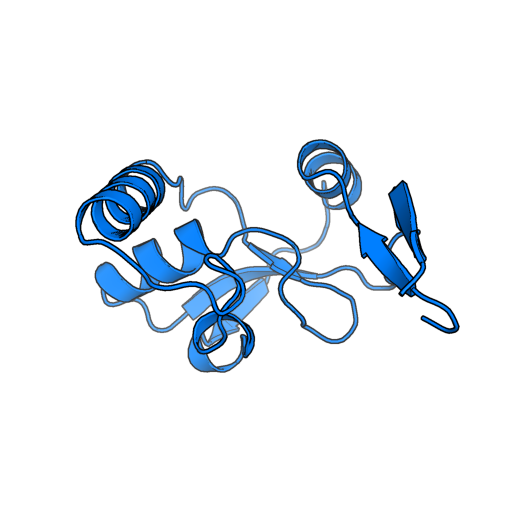 CA 1
ATOM 767 C C . THR A 1 98 ? -4.301 -15.834 -8.062 1.00 97.50 98 THR A C 1
ATOM 769 O O . THR A 1 98 ? -5.183 -15.073 -8.466 1.00 97.50 98 THR A O 1
ATOM 772 N N . ASP A 1 99 ? -2.999 -15.572 -8.168 1.00 96.62 99 ASP A N 1
ATOM 773 C CA . ASP A 1 99 ? -2.509 -14.325 -8.748 1.00 96.62 99 ASP A CA 1
ATOM 774 C C . ASP A 1 99 ? -3.050 -14.120 -10.166 1.00 96.62 99 ASP A C 1
ATOM 776 O O . ASP A 1 99 ? -3.020 -15.046 -10.987 1.00 96.62 99 ASP A O 1
ATOM 780 N N . PRO A 1 100 ? -3.526 -12.909 -10.496 1.00 96.19 100 PRO A N 1
ATOM 781 C CA . PRO A 1 100 ? -3.858 -12.601 -11.871 1.00 96.19 100 PRO A CA 1
ATOM 782 C C . PRO A 1 100 ? -2.590 -12.629 -12.729 1.00 96.19 100 PRO A C 1
ATOM 784 O O . PRO A 1 100 ? -1.492 -12.331 -12.262 1.00 96.19 100 PRO A O 1
ATOM 787 N N . ALA A 1 101 ? -2.738 -12.922 -14.022 1.00 95.62 101 ALA A N 1
ATOM 788 C CA . ALA A 1 101 ? -1.628 -12.749 -14.954 1.00 95.62 101 ALA A CA 1
ATOM 789 C C . ALA A 1 101 ? -1.162 -11.277 -14.952 1.00 95.62 101 ALA A C 1
ATOM 791 O O . ALA A 1 101 ? -2.025 -10.382 -14.942 1.00 95.62 101 ALA A O 1
ATOM 792 N N . PRO A 1 102 ? 0.158 -11.009 -14.979 1.00 95.56 102 PRO A N 1
ATOM 793 C CA . PRO A 1 102 ? 0.670 -9.650 -15.090 1.00 95.56 102 PRO A CA 1
ATOM 794 C C . PRO A 1 102 ? 0.266 -9.029 -16.424 1.00 95.56 102 PRO A C 1
ATOM 796 O O . PRO A 1 102 ? 0.091 -9.729 -17.420 1.00 95.56 102 PRO A O 1
ATOM 799 N N . ASP A 1 103 ? 0.137 -7.707 -16.444 1.00 95.94 103 ASP A N 1
ATOM 800 C CA . ASP A 1 103 ? -0.162 -6.958 -17.667 1.00 95.94 103 ASP A CA 1
ATOM 801 C C . ASP A 1 103 ? 1.031 -6.956 -18.622 1.00 95.94 103 ASP A C 1
ATOM 803 O O . ASP A 1 103 ? 0.870 -7.031 -19.838 1.00 95.94 103 ASP A O 1
ATOM 807 N N . TYR A 1 104 ? 2.241 -6.917 -18.066 1.00 93.44 104 TYR A N 1
ATOM 808 C CA . TYR A 1 104 ? 3.473 -7.152 -18.803 1.00 93.44 104 TYR A CA 1
ATOM 809 C C . TYR A 1 104 ? 4.592 -7.614 -17.868 1.00 93.44 104 TYR A C 1
ATOM 811 O O . TYR A 1 104 ? 4.553 -7.429 -16.647 1.00 93.44 104 TYR A O 1
ATOM 819 N N . ILE A 1 105 ? 5.610 -8.226 -18.467 1.00 92.81 105 ILE A N 1
ATOM 820 C CA . ILE A 1 105 ? 6.840 -8.631 -17.794 1.00 92.81 105 ILE A CA 1
ATOM 821 C C . ILE A 1 105 ? 7.966 -7.803 -18.397 1.00 92.81 105 ILE A C 1
ATOM 823 O O . ILE A 1 105 ? 8.184 -7.839 -19.606 1.00 92.81 105 ILE A O 1
ATOM 827 N N . GLN A 1 106 ? 8.673 -7.056 -17.558 1.00 88.31 106 GLN A N 1
ATOM 828 C CA . GLN A 1 106 ? 9.908 -6.399 -17.959 1.00 88.31 106 GLN A CA 1
ATOM 829 C C . GLN A 1 106 ? 11.068 -7.372 -17.725 1.00 88.31 106 GLN A C 1
ATOM 831 O O . GLN A 1 106 ? 11.231 -7.821 -16.586 1.00 88.31 106 GLN A O 1
ATOM 836 N N . PRO A 1 107 ? 11.864 -7.709 -18.751 1.00 86.06 107 PRO A N 1
ATOM 837 C CA . PRO A 1 107 ? 13.089 -8.475 -18.558 1.00 86.06 107 PRO A CA 1
ATOM 838 C C . PRO A 1 107 ? 14.023 -7.779 -17.563 1.00 86.06 107 PRO A C 1
ATOM 840 O O . PRO A 1 107 ? 14.023 -6.547 -17.482 1.00 86.06 107 PRO A O 1
ATOM 843 N N . LEU A 1 108 ? 14.772 -8.571 -16.792 1.00 70.50 108 LEU A N 1
ATOM 844 C CA . LEU A 1 108 ? 15.857 -8.056 -15.949 1.00 70.50 108 LEU A CA 1
ATOM 845 C C . LEU A 1 108 ? 17.033 -7.570 -16.802 1.00 70.50 108 LEU A C 1
ATOM 847 O O . LEU A 1 108 ? 17.303 -8.218 -17.839 1.00 70.50 108 LEU A O 1
#

Organism: NCBI:txid236068

Secondary structure (DSSP, 8-state):
-TTEEEE--HHHHHHHHTTPPEEEEEGGG-GGGGS--SSTTSPPPHHHHHHHHHHHHH--TTSPEEE-TTS-EEE-HHHHHHHHHTT-SEEEEEE-SSPPPPSEEEE-

Radius of gyration: 14.42 Å; chains: 1; bounding box: 35×34×34 Å